Protein AF-A0A4V2DRH6-F1 (afdb_monomer_lite)

Structure (mmCIF, N/CA/C/O backbone):
data_AF-A0A4V2DRH6-F1
#
_entry.id   AF-A0A4V2DRH6-F1
#
loop_
_atom_site.group_PDB
_atom_site.id
_atom_site.type_symbol
_atom_site.label_atom_id
_atom_site.label_alt_id
_atom_site.label_comp_id
_atom_site.label_asym_id
_atom_site.label_entity_id
_atom_site.label_seq_id
_atom_site.pdbx_PDB_ins_code
_atom_site.Cartn_x
_atom_site.Cartn_y
_atom_site.Cartn_z
_atom_site.occupancy
_atom_site.B_iso_or_equiv
_atom_site.auth_seq_id
_atom_site.auth_comp_id
_atom_site.auth_asym_id
_atom_site.auth_atom_id
_atom_site.pdbx_PDB_model_num
ATOM 1 N N . TYR A 1 1 ? 20.002 2.011 -27.879 1.00 47.38 1 TYR A N 1
ATOM 2 C CA . TYR A 1 1 ? 19.360 2.811 -26.824 1.00 47.38 1 TYR A CA 1
ATOM 3 C C . TYR A 1 1 ? 18.808 1.820 -25.833 1.00 47.38 1 TYR A C 1
ATOM 5 O O . TYR A 1 1 ? 17.833 1.139 -26.123 1.00 47.38 1 TYR A O 1
ATOM 13 N N . ASP A 1 2 ? 19.603 1.630 -24.787 1.00 53.78 2 ASP A N 1
ATOM 14 C CA . ASP A 1 2 ? 19.498 0.561 -23.809 1.00 53.78 2 ASP A CA 1
ATOM 15 C C . ASP A 1 2 ? 18.289 0.747 -22.894 1.00 53.78 2 ASP A C 1
ATOM 17 O O . ASP A 1 2 ? 18.095 1.793 -22.280 1.00 53.78 2 ASP A O 1
ATOM 21 N N . ASP A 1 3 ? 17.507 -0.324 -22.840 1.00 68.06 3 ASP A N 1
ATOM 22 C CA . ASP A 1 3 ? 16.826 -0.864 -21.672 1.00 68.06 3 ASP A CA 1
ATOM 23 C C . ASP A 1 3 ? 16.002 0.106 -20.798 1.00 68.06 3 ASP A C 1
ATOM 25 O O . ASP A 1 3 ? 16.369 0.478 -19.680 1.00 68.06 3 ASP A O 1
ATOM 29 N N . HIS A 1 4 ? 14.781 0.402 -21.265 1.00 74.06 4 HIS A N 1
ATOM 30 C CA . HIS A 1 4 ? 13.709 1.022 -20.468 1.00 74.06 4 HIS A CA 1
ATOM 31 C C . HIS A 1 4 ? 13.402 0.281 -19.151 1.00 74.06 4 HIS A C 1
ATOM 33 O O . HIS A 1 4 ? 12.735 0.833 -18.274 1.00 74.06 4 HIS A O 1
ATOM 39 N N . THR A 1 5 ? 13.903 -0.943 -18.976 1.00 78.94 5 THR A N 1
ATOM 40 C CA . THR A 1 5 ? 13.749 -1.727 -17.752 1.00 78.94 5 THR A CA 1
ATOM 41 C C . THR A 1 5 ? 14.315 -1.015 -16.523 1.00 78.94 5 THR A C 1
ATOM 43 O O . THR A 1 5 ? 13.688 -1.072 -15.467 1.00 78.94 5 THR A O 1
ATOM 46 N N . GLN A 1 6 ? 15.435 -0.290 -16.635 1.00 81.25 6 GLN A N 1
ATOM 47 C CA . GLN A 1 6 ? 15.995 0.449 -15.493 1.00 81.25 6 GLN A CA 1
ATOM 48 C C . GLN A 1 6 ? 15.060 1.572 -15.032 1.00 81.25 6 GLN A C 1
ATOM 50 O O . GLN A 1 6 ? 14.799 1.712 -13.837 1.00 81.25 6 GLN A O 1
ATOM 55 N N . LEU A 1 7 ? 14.484 2.321 -15.977 1.00 84.19 7 LEU A N 1
ATOM 56 C CA . LEU A 1 7 ? 13.505 3.366 -15.677 1.00 84.19 7 LEU A CA 1
ATOM 57 C C . LEU A 1 7 ? 12.243 2.779 -15.030 1.00 84.19 7 LEU A C 1
ATOM 59 O O . LEU A 1 7 ? 11.762 3.308 -14.031 1.00 84.19 7 LEU A O 1
ATOM 63 N N . CYS A 1 8 ? 11.733 1.660 -15.551 1.00 85.62 8 CYS A N 1
ATOM 64 C CA . CYS A 1 8 ? 10.572 0.983 -14.973 1.00 85.62 8 CYS A CA 1
ATOM 65 C C . CYS A 1 8 ? 10.831 0.488 -13.542 1.00 85.62 8 CYS A C 1
ATOM 67 O O . CYS A 1 8 ? 9.947 0.600 -12.695 1.00 85.62 8 CYS A O 1
ATOM 69 N N . ILE A 1 9 ? 12.029 -0.034 -13.260 1.00 84.81 9 ILE A N 1
ATOM 70 C CA . ILE A 1 9 ? 12.416 -0.477 -11.913 1.00 84.81 9 ILE A CA 1
ATOM 71 C C . ILE A 1 9 ? 12.496 0.717 -10.962 1.00 84.81 9 ILE A C 1
ATOM 73 O O . ILE A 1 9 ? 11.887 0.681 -9.897 1.00 84.81 9 ILE A O 1
ATOM 77 N N . HIS A 1 10 ? 13.178 1.793 -11.359 1.00 84.81 10 HIS A N 1
ATOM 78 C CA . HIS A 1 10 ? 13.307 2.982 -10.519 1.00 84.81 10 HIS A CA 1
ATOM 79 C C . HIS A 1 10 ? 11.958 3.636 -10.206 1.00 84.81 10 HIS A C 1
ATOM 81 O O . HIS A 1 10 ? 11.734 4.050 -9.071 1.00 84.81 10 HIS A O 1
ATOM 87 N N . LEU A 1 11 ? 11.042 3.691 -11.177 1.00 85.81 11 LEU A N 1
ATOM 88 C CA . LEU A 1 11 ? 9.687 4.195 -10.949 1.00 85.81 11 LEU A CA 1
ATOM 89 C C . LEU A 1 11 ? 8.898 3.297 -9.992 1.00 85.81 11 LEU A C 1
ATOM 91 O O . LEU A 1 11 ? 8.234 3.807 -9.093 1.00 85.81 11 LEU A O 1
ATOM 95 N N . ALA A 1 12 ? 8.995 1.975 -10.143 1.00 83.25 12 ALA A N 1
ATOM 96 C CA . ALA A 1 12 ? 8.326 1.039 -9.245 1.00 83.25 12 ALA A CA 1
ATOM 97 C C . ALA A 1 12 ? 8.845 1.159 -7.802 1.00 83.25 12 ALA A C 1
ATOM 99 O O . ALA A 1 12 ? 8.047 1.226 -6.868 1.00 83.25 12 ALA A O 1
ATOM 100 N N . ASP A 1 13 ? 10.165 1.246 -7.623 1.00 83.12 13 ASP A N 1
ATOM 101 C CA . ASP A 1 13 ? 10.786 1.417 -6.308 1.00 83.12 13 ASP A CA 1
ATOM 102 C C . ASP A 1 13 ? 10.422 2.772 -5.685 1.00 83.12 13 ASP A C 1
ATOM 104 O O . ASP A 1 13 ? 10.146 2.849 -4.484 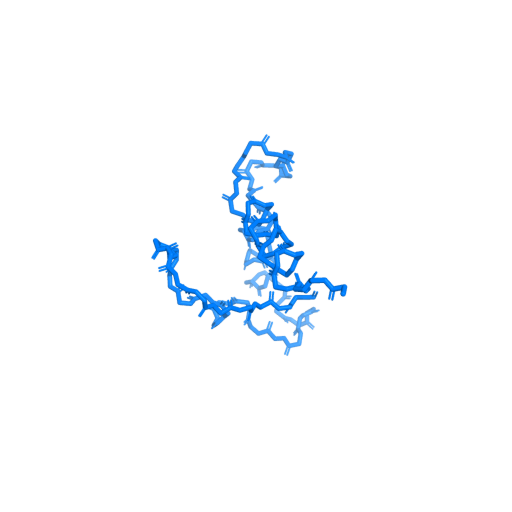1.00 83.12 13 ASP A O 1
ATOM 108 N N . PHE A 1 14 ? 10.354 3.838 -6.490 1.00 82.75 14 PHE A N 1
ATOM 109 C CA . PHE A 1 14 ? 9.921 5.156 -6.029 1.00 82.75 14 PHE A CA 1
ATOM 110 C C . PHE A 1 14 ? 8.461 5.147 -5.558 1.00 82.75 14 PHE A C 1
ATOM 112 O O . PHE A 1 14 ? 8.177 5.615 -4.457 1.00 82.75 14 PHE A O 1
ATOM 119 N N . ILE A 1 15 ? 7.547 4.570 -6.345 1.00 83.38 15 ILE A N 1
ATOM 120 C CA . ILE A 1 15 ? 6.121 4.461 -5.998 1.00 83.38 15 ILE A CA 1
ATOM 121 C C . ILE A 1 15 ? 5.935 3.617 -4.734 1.00 83.38 15 ILE A C 1
ATOM 123 O O . ILE A 1 15 ? 5.191 4.009 -3.837 1.00 83.38 15 ILE A O 1
ATOM 127 N N . ALA A 1 16 ? 6.638 2.486 -4.621 1.00 81.06 16 ALA A N 1
ATOM 128 C CA . ALA A 1 16 ? 6.582 1.645 -3.429 1.00 81.06 16 ALA A CA 1
ATOM 129 C C . ALA A 1 16 ? 7.090 2.396 -2.190 1.00 81.06 16 ALA A C 1
ATOM 131 O O . ALA A 1 16 ? 6.434 2.401 -1.151 1.00 81.06 16 ALA A O 1
ATOM 132 N N . THR A 1 17 ? 8.227 3.082 -2.305 1.00 83.50 17 THR A N 1
ATOM 133 C CA . THR A 1 17 ? 8.775 3.876 -1.199 1.00 83.50 17 THR A CA 1
ATOM 134 C C . THR A 1 17 ? 7.812 4.993 -0.807 1.00 83.50 17 THR A C 1
ATOM 136 O O . THR A 1 17 ? 7.548 5.181 0.370 1.00 83.50 17 THR A O 1
ATOM 139 N N . TYR A 1 18 ? 7.210 5.694 -1.766 1.00 79.62 18 TYR A N 1
ATOM 140 C CA . TYR A 1 18 ? 6.234 6.742 -1.478 1.00 79.62 18 TYR A CA 1
ATOM 141 C C . TYR A 1 18 ? 4.974 6.208 -0.777 1.00 79.62 18 TYR A C 1
ATOM 143 O O . TYR A 1 18 ? 4.512 6.795 0.201 1.00 79.62 18 TYR A O 1
ATOM 151 N N . ASN A 1 19 ? 4.435 5.080 -1.245 1.00 80.19 19 ASN A N 1
ATOM 152 C CA . ASN A 1 19 ? 3.202 4.506 -0.709 1.00 80.19 19 ASN A CA 1
ATOM 153 C C . ASN A 1 19 ? 3.381 3.865 0.675 1.00 80.19 19 ASN A C 1
ATOM 155 O O . ASN A 1 19 ? 2.409 3.819 1.429 1.00 80.19 19 ASN A O 1
ATOM 159 N N . PHE A 1 20 ? 4.588 3.388 1.013 1.00 76.06 20 PHE A N 1
ATOM 160 C CA . PHE A 1 20 ? 4.841 2.600 2.229 1.00 76.06 20 PHE A CA 1
ATOM 161 C C . PHE A 1 20 ? 5.815 3.231 3.233 1.00 76.06 20 PHE A C 1
ATOM 163 O O . PHE A 1 20 ? 5.826 2.824 4.396 1.00 76.06 20 PHE A O 1
ATOM 170 N N . ASP A 1 21 ? 6.641 4.200 2.838 1.00 76.50 21 ASP A N 1
ATOM 171 C CA . ASP A 1 21 ? 7.577 4.851 3.755 1.00 76.50 21 ASP A CA 1
ATOM 172 C C . ASP A 1 21 ? 6.875 5.956 4.561 1.00 76.50 21 ASP A C 1
ATOM 174 O O . ASP A 1 21 ? 6.287 6.900 4.031 1.00 76.50 21 ASP A O 1
ATOM 178 N N . ARG A 1 22 ? 6.976 5.864 5.889 1.00 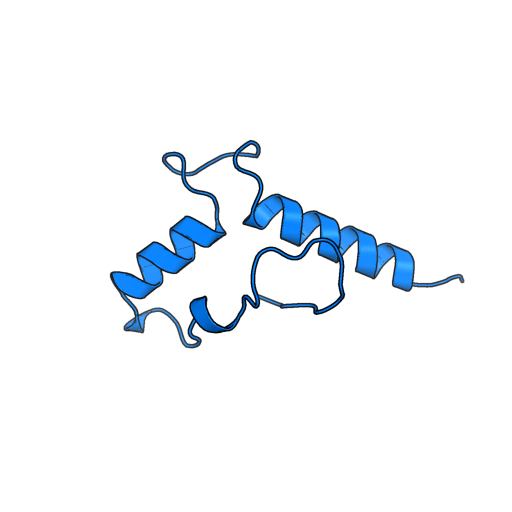67.31 22 ARG A N 1
ATOM 179 C CA . ARG A 1 22 ? 6.388 6.811 6.848 1.00 67.31 22 ARG A CA 1
ATOM 180 C C . ARG A 1 22 ? 7.162 8.129 6.954 1.00 67.31 22 ARG A C 1
ATOM 182 O O . ARG A 1 22 ? 6.726 9.021 7.675 1.00 67.31 22 ARG A O 1
ATOM 189 N N . ARG A 1 23 ? 8.322 8.279 6.302 1.00 67.69 23 ARG A N 1
ATOM 190 C CA . ARG A 1 23 ? 9.200 9.454 6.484 1.00 67.69 23 ARG A CA 1
ATOM 191 C C . ARG A 1 23 ? 8.950 10.601 5.499 1.00 67.69 23 ARG A C 1
ATOM 193 O O . ARG A 1 23 ? 9.415 11.708 5.755 1.00 67.69 23 ARG A O 1
ATOM 200 N N . LEU A 1 24 ? 8.209 10.392 4.408 1.00 62.16 24 LEU A N 1
ATOM 201 C CA . LEU A 1 24 ? 8.200 11.303 3.247 1.00 62.16 24 LEU A CA 1
ATOM 202 C C . LEU A 1 24 ? 6.988 12.255 3.134 1.00 62.16 24 LEU A C 1
ATOM 204 O O . LEU A 1 24 ? 6.584 12.610 2.035 1.00 62.16 24 LEU A O 1
ATOM 208 N N . LYS A 1 25 ? 6.510 12.794 4.267 1.00 58.59 25 LYS A N 1
ATOM 209 C CA . LYS A 1 25 ? 5.309 13.656 4.439 1.00 58.59 25 LYS A CA 1
ATOM 210 C C . LYS A 1 25 ? 4.028 12.854 4.671 1.00 58.59 25 LYS A C 1
ATOM 212 O O . LYS A 1 25 ? 3.215 12.644 3.780 1.00 58.59 25 LYS A O 1
ATOM 217 N N . THR A 1 26 ? 3.822 12.459 5.920 1.00 59.41 26 THR A N 1
ATOM 218 C CA . THR A 1 26 ? 2.584 11.811 6.360 1.00 59.41 26 THR A CA 1
ATOM 219 C C . THR A 1 26 ? 1.482 12.839 6.603 1.00 59.41 26 THR A C 1
ATOM 221 O O . THR A 1 26 ? 1.620 13.702 7.476 1.00 59.41 26 THR A O 1
ATOM 224 N N . LEU A 1 27 ? 0.349 12.706 5.913 1.00 63.91 27 LEU A N 1
ATOM 225 C CA . LEU A 1 27 ? -0.911 13.315 6.339 1.00 63.91 27 LEU A CA 1
ATOM 226 C C . LEU A 1 27 ? -1.336 12.626 7.645 1.00 63.91 27 LEU A C 1
ATOM 228 O O . LEU A 1 27 ? -1.706 11.456 7.652 1.00 63.91 27 LEU A O 1
ATOM 232 N N . ARG A 1 28 ? -1.233 13.336 8.777 1.00 67.44 28 ARG A N 1
ATOM 233 C CA . ARG A 1 28 ? -1.648 12.853 10.114 1.00 67.44 28 ARG A CA 1
ATOM 234 C C . ARG A 1 28 ? -0.941 11.572 10.604 1.00 67.44 28 ARG A C 1
ATOM 236 O O . ARG A 1 28 ? -1.505 10.829 11.399 1.00 67.44 28 ARG A O 1
ATOM 243 N N . GLY A 1 29 ? 0.289 11.314 10.157 1.00 76.25 29 GLY A N 1
ATOM 244 C CA . GLY A 1 29 ? 1.076 10.145 10.586 1.00 76.25 29 GLY A CA 1
ATOM 245 C C . GLY A 1 29 ? 0.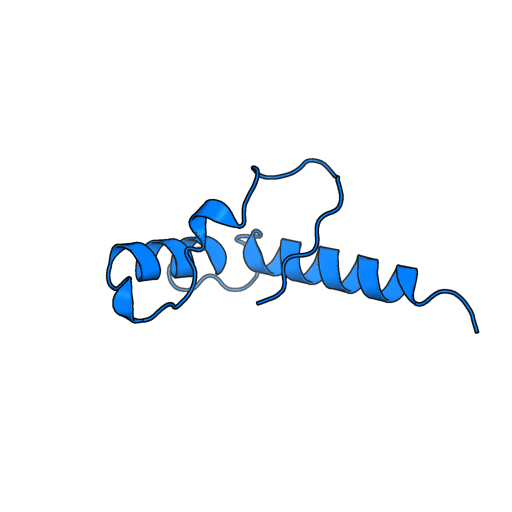754 8.831 9.862 1.00 76.25 29 GLY A C 1
ATOM 246 O O . GLY A 1 29 ? 1.342 7.806 10.213 1.00 76.25 29 GLY A O 1
ATOM 247 N N . LEU A 1 30 ? -0.134 8.871 8.861 1.00 78.38 30 LEU A N 1
ATOM 248 C CA . LEU A 1 30 ? -0.459 7.752 7.976 1.00 78.38 30 LEU A CA 1
ATOM 249 C C . LEU A 1 30 ? 0.379 7.821 6.695 1.00 78.38 30 LEU A C 1
ATOM 251 O O . LEU A 1 30 ? 0.625 8.907 6.156 1.00 78.38 30 LEU A O 1
ATOM 255 N N . THR A 1 31 ? 0.798 6.659 6.202 1.00 83.19 31 THR A N 1
ATOM 256 C CA . THR A 1 31 ? 1.285 6.506 4.826 1.00 83.19 31 THR A CA 1
ATOM 257 C C . THR A 1 31 ? 0.149 6.782 3.834 1.00 83.19 31 THR A C 1
ATOM 259 O O . THR A 1 31 ? -1.025 6.609 4.183 1.00 83.19 31 THR A O 1
ATOM 262 N N . PRO A 1 32 ? 0.455 7.189 2.589 1.00 82.25 32 PRO A N 1
ATOM 263 C CA . PRO A 1 32 ? -0.566 7.354 1.556 1.00 82.25 32 PRO A CA 1
ATOM 264 C C . PRO A 1 32 ? -1.452 6.112 1.388 1.00 82.25 32 PRO A C 1
ATOM 266 O O . PRO A 1 32 ? -2.668 6.243 1.270 1.00 82.25 32 PRO A O 1
ATOM 269 N N . TYR A 1 33 ? -0.873 4.910 1.470 1.00 80.56 33 TYR A N 1
ATOM 270 C CA . TYR A 1 33 ? -1.633 3.662 1.417 1.00 80.56 33 TYR A CA 1
ATOM 271 C C . TYR A 1 33 ? -2.605 3.508 2.595 1.00 80.56 33 TYR A C 1
ATOM 273 O O . TYR A 1 33 ? -3.784 3.232 2.393 1.00 80.56 33 TYR A O 1
ATOM 281 N N . GLU A 1 34 ? -2.139 3.712 3.830 1.00 81.38 34 GLU A N 1
ATOM 282 C CA . GLU A 1 34 ? -2.998 3.614 5.018 1.00 81.38 34 GLU A CA 1
ATOM 283 C C . GLU A 1 34 ? -4.143 4.630 4.974 1.00 81.38 34 GLU A C 1
ATOM 285 O O . GLU A 1 34 ? -5.259 4.322 5.387 1.00 81.38 34 GLU A O 1
ATOM 290 N N . PHE A 1 35 ? -3.881 5.828 4.445 1.00 84.38 35 PHE A N 1
ATOM 291 C CA . PHE A 1 35 ? -4.912 6.836 4.239 1.00 84.38 35 PHE A CA 1
ATOM 292 C C . PHE A 1 35 ? -5.972 6.370 3.233 1.00 84.38 35 PHE A C 1
ATOM 294 O O . PHE A 1 35 ? -7.160 6.452 3.533 1.00 84.38 35 PHE A O 1
ATOM 301 N N . ILE A 1 36 ? -5.559 5.835 2.079 1.00 83.75 36 ILE A N 1
ATOM 302 C CA . ILE A 1 36 ? -6.475 5.317 1.051 1.00 83.75 36 ILE A CA 1
ATOM 303 C C . ILE A 1 36 ? -7.308 4.153 1.597 1.00 83.75 36 ILE A C 1
ATOM 305 O O . ILE A 1 36 ? -8.521 4.144 1.425 1.00 83.75 36 ILE A O 1
ATOM 309 N N . CYS A 1 37 ? -6.690 3.203 2.304 1.00 84.44 37 CYS A N 1
ATOM 310 C CA . CYS A 1 37 ? -7.405 2.087 2.926 1.00 84.44 37 CYS A CA 1
ATOM 311 C C . CYS A 1 37 ? -8.424 2.558 3.962 1.00 84.44 37 CYS A C 1
ATOM 313 O O . CYS A 1 37 ? -9.527 2.025 4.027 1.00 84.44 37 CYS A O 1
ATOM 315 N N . LYS A 1 38 ? -8.071 3.570 4.759 1.00 85.62 38 LYS A N 1
ATOM 316 C CA . LYS A 1 38 ? -8.999 4.158 5.720 1.00 85.62 38 LYS A CA 1
ATOM 317 C C . LYS A 1 38 ? -10.173 4.840 5.015 1.00 85.62 38 LYS A C 1
ATOM 319 O O . LYS A 1 38 ? -11.315 4.574 5.364 1.00 85.62 38 LYS A O 1
ATOM 324 N N . GLN A 1 39 ? -9.898 5.651 3.994 1.00 86.94 39 GLN A N 1
ATOM 325 C CA . GLN A 1 39 ? -10.944 6.328 3.228 1.00 86.94 39 GLN A CA 1
ATOM 326 C C . GLN A 1 39 ? -11.844 5.332 2.483 1.00 86.94 39 GLN A C 1
ATOM 328 O O . GLN A 1 39 ? -13.036 5.574 2.372 1.00 86.94 39 GLN A O 1
ATOM 333 N N . TRP A 1 40 ? -11.310 4.202 2.012 1.00 85.50 40 TRP A N 1
ATOM 334 C CA . TRP A 1 40 ? -12.110 3.125 1.420 1.00 85.50 40 TRP 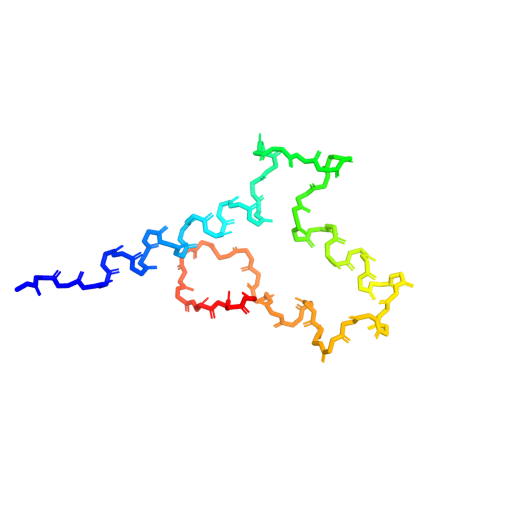A CA 1
ATOM 335 C C . TRP A 1 40 ? -13.058 2.468 2.428 1.00 85.50 40 TRP A C 1
ATOM 337 O O . TRP A 1 40 ? -14.183 2.139 2.074 1.00 85.50 40 TRP A O 1
ATOM 347 N N . ILE A 1 41 ? -12.624 2.276 3.677 1.00 85.56 41 ILE A N 1
ATOM 348 C CA . ILE A 1 41 ? -13.492 1.741 4.738 1.00 85.56 41 ILE A CA 1
ATOM 349 C C . ILE A 1 41 ? -14.595 2.746 5.092 1.00 85.56 41 ILE A C 1
ATOM 351 O O . ILE A 1 41 ? -15.743 2.345 5.268 1.00 85.56 41 ILE A O 1
ATOM 355 N N . ASP A 1 42 ? -14.241 4.028 5.197 1.00 89.31 42 ASP A N 1
ATOM 356 C CA . ASP A 1 42 ? -15.163 5.085 5.614 1.00 89.31 42 ASP A CA 1
ATOM 357 C C . ASP A 1 42 ? -16.157 5.456 4.488 1.00 89.31 42 ASP A C 1
ATOM 359 O O . ASP A 1 42 ? -17.342 5.652 4.748 1.00 89.31 42 ASP A O 1
ATOM 363 N N . GLU A 1 43 ? -15.694 5.518 3.235 1.00 89.19 43 GLU A N 1
ATOM 364 C CA . GLU A 1 43 ? -16.455 5.962 2.056 1.00 89.19 43 GLU A CA 1
ATOM 365 C C . GLU A 1 43 ? -16.138 5.093 0.814 1.00 89.19 43 GLU A C 1
ATOM 367 O O . GLU A 1 43 ? -15.523 5.556 -0.157 1.00 89.19 43 GLU A O 1
ATOM 372 N N . PRO A 1 44 ? -16.557 3.813 0.797 1.00 83.88 44 PRO A N 1
ATOM 373 C CA . PRO A 1 44 ? -16.235 2.882 -0.289 1.00 83.88 44 PRO A CA 1
ATOM 374 C C . PRO A 1 44 ? -16.822 3.305 -1.643 1.00 83.88 44 PRO A C 1
ATOM 376 O O . PRO A 1 44 ? -16.260 3.013 -2.693 1.00 83.88 44 PRO A O 1
ATOM 379 N N . GLU A 1 45 ? -17.929 4.044 -1.645 1.00 86.62 45 GLU A N 1
ATOM 380 C CA . GLU A 1 45 ? -18.595 4.543 -2.855 1.00 86.62 45 GLU A CA 1
ATOM 381 C C . GLU A 1 45 ? -17.751 5.523 -3.685 1.00 86.62 45 GLU A C 1
ATOM 383 O O . GLU A 1 45 ? -17.997 5.694 -4.881 1.00 86.62 45 GLU A O 1
ATOM 388 N N . LEU A 1 46 ? -16.721 6.128 -3.083 1.00 85.12 46 LEU A N 1
ATOM 389 C CA . LEU A 1 46 ? -15.798 7.012 -3.790 1.00 85.12 46 LEU A CA 1
ATOM 390 C C . LEU A 1 46 ? -14.773 6.270 -4.647 1.00 85.12 46 LEU A C 1
ATOM 392 O O . LEU A 1 46 ? -14.149 6.890 -5.514 1.00 85.12 46 LEU A O 1
ATOM 396 N N . PHE A 1 47 ? -14.590 4.963 -4.445 1.00 81.69 47 PHE A N 1
ATOM 397 C CA . PHE A 1 47 ? -13.617 4.200 -5.213 1.00 81.69 47 PHE A CA 1
ATOM 398 C C . PHE A 1 47 ? -14.292 3.124 -6.055 1.00 81.69 47 PHE A C 1
ATOM 400 O O . PHE A 1 47 ? -15.281 2.495 -5.695 1.00 81.69 47 PHE A O 1
ATOM 407 N N . LYS A 1 48 ? -13.720 2.905 -7.237 1.00 82.19 48 LYS A N 1
ATOM 408 C CA . LYS A 1 48 ? -14.196 1.886 -8.182 1.00 82.19 48 LYS A CA 1
ATOM 409 C C . LYS A 1 48 ? -13.565 0.516 -7.936 1.00 82.19 48 LYS A C 1
ATOM 411 O O . LYS A 1 48 ? -14.013 -0.468 -8.513 1.00 82.19 48 LYS A O 1
ATOM 416 N N . ILE A 1 49 ? -12.481 0.467 -7.162 1.00 79.44 49 ILE A N 1
ATOM 417 C CA . ILE A 1 49 ? -11.624 -0.706 -6.991 1.00 79.44 49 ILE A CA 1
ATOM 418 C C . ILE A 1 49 ? -11.250 -0.810 -5.519 1.00 79.44 49 ILE A C 1
ATOM 420 O O . ILE A 1 49 ? -10.847 0.184 -4.921 1.00 79.44 49 ILE A O 1
ATOM 424 N N . ASP A 1 50 ? -11.334 -2.024 -4.981 1.00 73.00 50 ASP A N 1
ATOM 425 C CA . ASP A 1 50 ? -10.908 -2.330 -3.621 1.00 73.00 50 ASP A CA 1
ATOM 426 C C . ASP A 1 50 ? -9.369 -2.274 -3.502 1.00 73.00 50 ASP A C 1
ATOM 428 O O . ASP A 1 50 ? -8.678 -3.095 -4.125 1.00 73.00 50 ASP A O 1
ATOM 432 N N . PRO A 1 51 ? -8.808 -1.336 -2.714 1.00 72.25 51 PRO A N 1
ATOM 433 C CA . PRO A 1 51 ? -7.368 -1.224 -2.518 1.00 72.25 51 PRO A CA 1
ATOM 434 C C . PRO A 1 51 ? -6.780 -2.391 -1.706 1.00 72.25 51 PRO A C 1
ATOM 436 O O . PRO A 1 51 ? -5.584 -2.657 -1.822 1.00 72.25 51 PRO A O 1
ATOM 439 N N . ILE A 1 52 ? -7.588 -3.129 -0.933 1.00 70.31 52 ILE A N 1
ATOM 440 C CA . ILE A 1 52 ? -7.133 -4.215 -0.045 1.00 70.31 52 ILE A CA 1
ATOM 441 C C . ILE A 1 52 ? -6.638 -5.420 -0.859 1.00 70.31 52 ILE A C 1
ATOM 443 O O . ILE A 1 52 ? -5.656 -6.070 -0.496 1.00 70.31 52 ILE A O 1
ATOM 447 N N . HIS A 1 53 ? -7.263 -5.692 -2.008 1.00 63.28 53 HIS A N 1
ATOM 448 C CA . HIS A 1 53 ? -6.866 -6.786 -2.901 1.00 63.28 53 HIS A CA 1
ATOM 449 C C . HIS A 1 53 ? -5.636 -6.470 -3.761 1.00 63.28 53 HIS A C 1
ATOM 451 O O . HIS A 1 53 ? -5.057 -7.377 -4.361 1.00 63.28 53 HIS A O 1
ATOM 457 N N . GLN A 1 54 ? -5.206 -5.207 -3.804 1.00 63.38 54 GLN A N 1
ATOM 458 C CA . GLN A 1 54 ? -4.042 -4.774 -4.579 1.00 63.38 54 GLN A CA 1
ATOM 459 C C . GLN A 1 54 ? -2.709 -5.017 -3.850 1.00 63.38 54 GLN A C 1
ATOM 461 O O . GLN A 1 54 ? -1.644 -4.687 -4.371 1.00 63.38 54 GLN A O 1
ATOM 466 N N . MET A 1 55 ? -2.733 -5.653 -2.673 1.00 59.41 55 MET A N 1
ATOM 467 C CA . MET A 1 55 ? -1.525 -5.982 -1.923 1.00 59.41 55 MET A CA 1
ATOM 468 C C . MET A 1 55 ? -1.476 -7.446 -1.476 1.00 59.41 55 MET A C 1
ATOM 470 O O . MET A 1 55 ? -1.929 -7.786 -0.383 1.00 59.41 55 MET A O 1
ATOM 474 N N . PRO A 1 56 ? -0.822 -8.334 -2.250 1.00 51.09 56 PRO A N 1
ATOM 475 C CA . PRO A 1 56 ? -0.155 -9.465 -1.632 1.00 51.09 56 PRO A CA 1
ATOM 476 C C . PRO A 1 56 ? 0.996 -8.880 -0.793 1.00 51.09 56 PRO A C 1
ATOM 478 O O . PRO A 1 56 ? 1.699 -7.969 -1.228 1.00 51.09 56 PRO A O 1
ATOM 481 N N . GLY A 1 57 ? 1.076 -9.289 0.470 1.00 47.38 57 GLY A N 1
ATOM 482 C CA . GLY A 1 57 ? 1.730 -8.534 1.539 1.00 47.38 57 GLY A CA 1
ATOM 483 C C . GLY A 1 57 ? 3.150 -8.046 1.257 1.00 47.38 57 GLY A C 1
ATOM 484 O O . GLY A 1 57 ? 3.954 -8.768 0.685 1.00 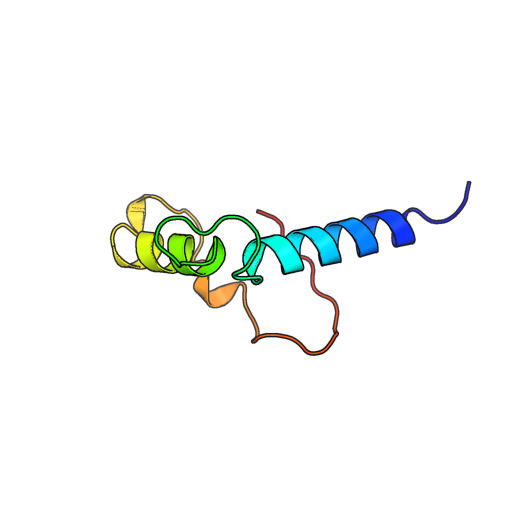47.38 57 GLY A O 1
ATOM 485 N N . LEU A 1 58 ? 3.444 -6.828 1.727 1.00 50.88 58 LEU A N 1
ATOM 486 C CA . LEU A 1 58 ? 4.768 -6.248 1.997 1.00 50.88 58 LEU A CA 1
ATOM 487 C C . LEU A 1 58 ? 5.950 -7.110 1.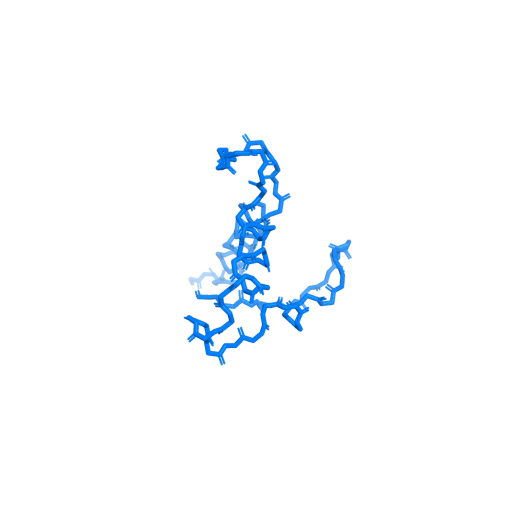496 1.00 50.88 58 LEU A C 1
ATOM 489 O O . LEU A 1 58 ? 6.607 -7.822 2.261 1.00 50.88 58 LEU A O 1
ATOM 493 N N . HIS A 1 59 ? 6.196 -7.106 0.185 1.00 43.12 59 HIS A N 1
ATOM 494 C CA . HIS A 1 59 ? 7.168 -8.027 -0.386 1.00 43.12 59 HIS A CA 1
ATOM 495 C C . HIS A 1 59 ? 8.587 -7.534 -0.093 1.00 43.12 59 HIS A C 1
ATOM 497 O O . HIS A 1 59 ? 9.080 -6.580 -0.695 1.00 43.12 59 HIS A O 1
ATOM 503 N N . LYS A 1 60 ? 9.319 -8.321 0.706 1.00 47.41 60 LYS A N 1
ATOM 504 C CA . LYS A 1 60 ? 10.708 -8.636 0.363 1.00 47.41 60 LYS A CA 1
ATOM 505 C C . LYS A 1 60 ? 10.701 -9.061 -1.108 1.00 47.41 60 LYS A C 1
ATOM 507 O O . LYS A 1 60 ? 10.261 -10.163 -1.409 1.00 47.41 60 LYS A O 1
ATOM 512 N N . ARG A 1 61 ? 11.104 -8.145 -1.996 1.00 49.00 61 ARG A N 1
ATOM 513 C CA . ARG A 1 61 ? 11.425 -8.346 -3.418 1.00 49.00 61 ARG A CA 1
ATOM 514 C C . ARG A 1 61 ? 10.624 -9.462 -4.103 1.00 49.00 61 ARG A C 1
ATOM 516 O O . ARG A 1 61 ? 11.080 -10.592 -4.058 1.00 49.00 61 ARG A O 1
ATOM 523 N N . LYS A 1 62 ? 9.552 -9.156 -4.841 1.00 40.94 62 LYS A N 1
ATOM 524 C CA . LYS A 1 62 ? 9.301 -9.709 -6.195 1.00 40.94 62 LYS A CA 1
ATOM 525 C C . LYS A 1 62 ? 8.119 -9.000 -6.866 1.00 40.94 62 LYS A C 1
ATOM 527 O O . LYS A 1 62 ? 6.998 -9.054 -6.389 1.00 40.94 62 LYS A O 1
ATOM 532 N N . LYS A 1 63 ? 8.437 -8.393 -8.013 1.00 54.50 63 LYS A N 1
ATOM 533 C CA . LYS A 1 63 ? 7.616 -8.127 -9.206 1.00 54.50 63 LYS A CA 1
ATOM 534 C C . LYS A 1 63 ? 6.098 -8.357 -9.068 1.00 54.50 63 LYS A C 1
ATOM 536 O O . LYS A 1 63 ? 5.624 -9.465 -9.303 1.00 54.50 63 LYS A O 1
ATOM 541 N N . ARG A 1 64 ? 5.350 -7.267 -8.903 1.00 38.75 64 ARG A N 1
ATOM 542 C CA . ARG A 1 64 ? 4.143 -6.979 -9.693 1.00 38.75 64 ARG A CA 1
ATOM 543 C C . ARG A 1 64 ? 3.832 -5.495 -9.581 1.00 38.75 64 ARG A C 1
ATOM 545 O O . ARG A 1 64 ? 3.656 -4.987 -8.481 1.00 38.75 64 ARG A O 1
ATOM 552 N N . LEU A 1 65 ? 3.855 -4.825 -10.733 1.00 56.84 65 LEU A N 1
ATOM 553 C CA . LEU A 1 65 ? 3.354 -3.467 -10.892 1.00 56.84 65 LEU A CA 1
ATOM 554 C C . LEU A 1 65 ? 1.921 -3.417 -10.383 1.00 56.84 65 LEU A C 1
ATOM 556 O O . LEU A 1 65 ? 1.134 -4.271 -10.792 1.00 56.84 65 LEU A O 1
ATOM 560 N N . LEU A 1 66 ? 1.590 -2.376 -9.626 1.00 45.50 66 LEU A N 1
ATOM 561 C CA . LEU A 1 66 ? 0.232 -1.869 -9.583 1.00 45.50 66 LEU A CA 1
ATOM 562 C C . LEU A 1 66 ? 0.229 -0.361 -9.780 1.00 45.50 66 LEU A C 1
ATOM 564 O O . LEU A 1 66 ? 0.823 0.410 -9.029 1.00 45.50 66 LEU A O 1
ATOM 568 N N . VAL A 1 67 ? -0.395 -0.036 -10.905 1.00 43.72 67 VAL A N 1
ATOM 569 C CA . VAL A 1 67 ? -0.832 1.267 -11.370 1.00 43.72 67 VAL A CA 1
ATOM 570 C C . VAL A 1 67 ? -1.968 1.719 -10.456 1.00 43.72 67 VAL A C 1
ATOM 572 O O . VAL A 1 67 ? -2.915 0.961 -10.244 1.00 43.72 67 VAL A O 1
ATOM 575 N N . PHE A 1 68 ? -1.860 2.946 -9.963 1.00 40.25 68 PHE A N 1
ATOM 576 C CA . PHE A 1 68 ? -3.001 3.821 -9.726 1.00 40.25 68 PHE A CA 1
ATOM 577 C C . PHE A 1 68 ? -2.917 4.950 -10.751 1.00 40.25 68 PHE A C 1
ATOM 579 O O . PHE A 1 68 ? -1.771 5.367 -11.048 1.00 40.25 68 PHE A O 1
#

Secondary structure (DSSP, 8-state):
---THHHHHHHHHHHHHHHH-TTS--BTTB-HHHHHHHHHHH-GGG-SS-SGGG-SS--SS-------

pLDDT: mean 71.34, std 14.99, range [38.75, 89.31]

Foldseek 3Di:
DDDPPVVVVVVQVVVCCQQPPQPPDDPVSDGVLRVVQVCCVVPVVVDPDRSVVVDPDDDPDDDDDDDD

Radius of gyration: 14.0 Å; chains: 1; bounding box: 38×23×37 Å

Sequence (68 aa):
YDDHTQLCIHLADFIATYNFDRRLKTLRGLTPYEFICKQWIDEPELFKIDPIHQMPGLHKRKKRLLVF